Protein AF-A0A930R8P1-F1 (afdb_monomer_lite)

Radius of gyration: 18.79 Å; chains: 1; bounding box: 39×45×42 Å

Secondary structure (DSSP, 8-state):
----HHHHHHHHHHHHTT--PPPPTTS-HHHHHHHHHHHHHHHHHH-GGGGS---S-----HHHHHHHHHHHHTT--HHHHHHHHT--HHHHHHHHHHHHHHGGGGGS----------

pLDDT: mean 86.69, std 11.75, range [49.88, 97.12]

Foldseek 3Di:
DDDALVRLVVQLVCVVVVHHDDDDPPDDPVVVVVVNVVSNVQCVVPNSVSSHPPPDDPPDDLVNLVVLLVVVVVPDQLCVSQVVVVHDSVVNVQSNVLCVVPNSVSSDDDPPPDPPDD

Structure (mmCIF, N/CA/C/O backbone):
data_AF-A0A930R8P1-F1
#
_entry.id   AF-A0A930R8P1-F1
#
loop_
_atom_site.group_PDB
_atom_site.id
_atom_site.type_symbol
_atom_site.label_atom_id
_atom_site.label_alt_id
_atom_site.label_comp_id
_atom_site.label_asym_id
_atom_site.label_entity_id
_atom_site.label_seq_id
_atom_site.pdbx_PDB_ins_code
_atom_site.Cartn_x
_atom_site.Cartn_y
_atom_site.Cartn_z
_atom_site.occupancy
_atom_site.B_iso_or_equiv
_atom_site.auth_seq_id
_atom_site.auth_comp_id
_atom_site.auth_asym_id
_atom_site.auth_atom_id
_atom_site.pdbx_PDB_model_num
ATOM 1 N N . MET A 1 1 ? -10.650 14.581 5.912 1.00 64.50 1 MET A N 1
ATOM 2 C CA . MET A 1 1 ? -10.367 14.353 7.347 1.00 64.50 1 MET A CA 1
ATOM 3 C C . MET A 1 1 ? -9.206 13.375 7.529 1.00 64.50 1 MET A C 1
ATOM 5 O O . MET A 1 1 ? -9.202 12.336 6.869 1.00 64.50 1 MET A O 1
ATOM 9 N N . ARG A 1 2 ? -8.228 13.690 8.388 1.00 75.00 2 ARG A N 1
ATOM 10 C CA . ARG A 1 2 ? -7.190 12.745 8.842 1.00 75.00 2 ARG A CA 1
ATOM 11 C C . ARG A 1 2 ? -7.567 12.250 10.238 1.00 75.00 2 ARG A C 1
ATOM 13 O O . ARG A 1 2 ? -7.934 13.067 11.069 1.00 75.00 2 ARG A O 1
ATOM 20 N N . TYR A 1 3 ? -7.452 10.948 10.477 1.00 87.00 3 TYR A N 1
ATOM 21 C CA . TYR A 1 3 ? -7.773 10.331 11.766 1.00 87.00 3 TYR A CA 1
ATOM 22 C C . TYR A 1 3 ? -6.495 9.861 12.460 1.00 87.00 3 TYR A C 1
ATOM 24 O O . TYR A 1 3 ? -5.611 9.300 11.799 1.00 87.00 3 TYR A O 1
ATOM 32 N N . SER A 1 4 ? -6.392 10.113 13.766 1.00 87.69 4 SER A N 1
ATOM 33 C CA . SER A 1 4 ? -5.292 9.623 14.600 1.00 87.69 4 SER A CA 1
ATOM 34 C C . SER A 1 4 ? -5.339 8.098 14.722 1.00 87.69 4 SER A C 1
ATOM 36 O O . SER A 1 4 ? -6.370 7.480 14.463 1.00 87.69 4 SER A O 1
ATOM 38 N N . PHE A 1 5 ? -4.210 7.490 15.089 1.00 89.56 5 PHE A N 1
ATOM 39 C CA . PHE A 1 5 ? -4.136 6.053 15.365 1.00 89.56 5 PHE A CA 1
ATOM 40 C C . PHE A 1 5 ? -5.153 5.644 16.444 1.00 89.56 5 PHE A C 1
ATOM 42 O O . PHE A 1 5 ? -6.004 4.801 16.175 1.00 89.56 5 PHE A O 1
ATOM 49 N N . GLU A 1 6 ? -5.153 6.356 17.575 1.00 89.94 6 GLU A N 1
A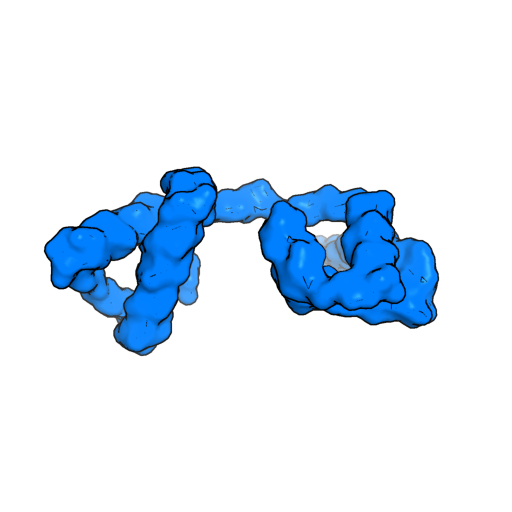TOM 50 C CA . GLU A 1 6 ? -6.106 6.175 18.680 1.00 89.94 6 GLU A CA 1
ATOM 51 C C . GLU A 1 6 ? -7.566 6.219 18.216 1.00 89.94 6 GLU A C 1
ATOM 53 O O . GLU A 1 6 ? -8.371 5.350 18.544 1.00 89.94 6 GLU A O 1
ATOM 58 N N . PHE A 1 7 ? -7.917 7.205 17.381 1.00 91.38 7 PHE A N 1
ATOM 59 C CA . PHE A 1 7 ? -9.282 7.333 16.881 1.00 91.38 7 PHE A CA 1
ATOM 60 C C . PHE A 1 7 ? -9.682 6.149 15.995 1.00 91.38 7 PHE A C 1
ATOM 62 O O . PHE A 1 7 ? -10.804 5.655 16.096 1.00 91.38 7 PHE A O 1
ATOM 69 N N . LYS A 1 8 ? -8.775 5.680 15.128 1.00 92.25 8 LYS A N 1
ATOM 70 C CA . LYS A 1 8 ? -9.039 4.512 14.280 1.00 92.25 8 LYS A CA 1
ATOM 71 C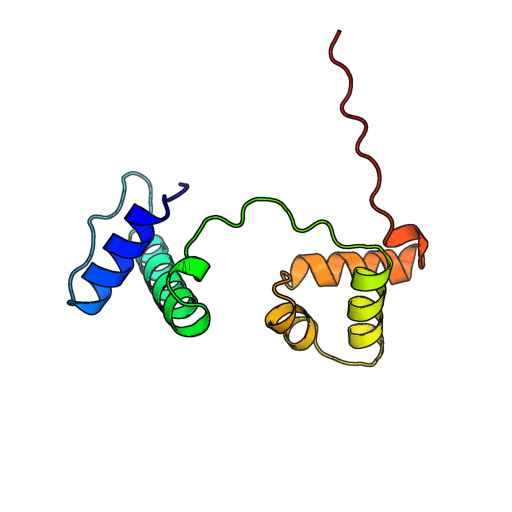 C . LYS A 1 8 ? -9.227 3.250 15.117 1.00 92.25 8 LYS A C 1
ATOM 73 O O . LYS A 1 8 ? -10.183 2.533 14.845 1.00 92.25 8 LYS A O 1
ATOM 78 N N . MET A 1 9 ? -8.375 3.010 16.122 1.00 92.50 9 MET A N 1
ATOM 79 C CA . MET A 1 9 ? -8.538 1.871 17.037 1.00 92.50 9 MET A CA 1
ATOM 80 C C . MET A 1 9 ? -9.893 1.922 17.735 1.00 92.50 9 MET A C 1
ATOM 82 O O . MET A 1 9 ? -10.665 0.976 17.620 1.00 92.50 9 MET A O 1
ATOM 86 N N . LYS A 1 10 ? -10.247 3.064 18.340 1.00 93.50 10 LYS A N 1
ATOM 87 C CA . LYS A 1 10 ? -11.550 3.245 18.995 1.00 93.50 10 LYS A CA 1
ATOM 88 C C . LYS A 1 10 ? -12.722 2.938 18.055 1.00 93.50 10 LYS A C 1
ATOM 90 O O . LYS A 1 10 ? -13.693 2.305 18.463 1.00 93.50 10 LYS A O 1
ATOM 95 N N . CYS A 1 11 ? -12.642 3.359 16.791 1.00 92.94 11 CYS A N 1
ATOM 96 C CA . CYS A 1 11 ? -13.675 3.053 15.799 1.00 92.94 11 CYS A CA 1
ATOM 97 C C . CYS A 1 11 ? -13.784 1.553 15.498 1.00 92.94 11 CYS A C 1
ATOM 99 O O . CYS A 1 11 ? -14.897 1.043 15.386 1.00 92.94 11 CYS A O 1
ATOM 101 N N . VAL A 1 12 ? -12.652 0.859 15.343 1.00 93.38 12 VAL A N 1
ATOM 102 C CA . VAL A 1 12 ? -12.631 -0.585 15.067 1.00 93.38 12 VAL A CA 1
ATOM 103 C C . VAL A 1 12 ? -13.133 -1.379 16.274 1.00 93.38 12 VAL A C 1
ATOM 105 O O . VAL A 1 12 ? -13.946 -2.286 16.108 1.00 93.38 12 VAL A O 1
ATOM 108 N N . GLU A 1 13 ? -12.726 -1.009 17.487 1.00 93.12 13 GLU A N 1
ATOM 109 C CA . GLU A 1 13 ? -13.203 -1.633 18.724 1.00 93.12 13 GLU A CA 1
ATOM 110 C C . GLU A 1 13 ? -14.717 -1.502 18.891 1.00 93.12 13 GLU A C 1
ATOM 112 O O . GLU A 1 13 ? -15.398 -2.490 19.170 1.00 93.12 13 GLU A O 1
ATOM 117 N N . LEU A 1 14 ? -15.262 -0.297 18.696 1.00 93.56 14 LEU A N 1
ATOM 118 C CA . LEU A 1 14 ? -16.702 -0.065 18.806 1.00 93.56 14 LEU A CA 1
ATOM 119 C C . LEU A 1 14 ? -17.473 -0.834 17.734 1.00 93.56 14 LEU A C 1
ATOM 121 O O . LEU A 1 14 ? -18.478 -1.470 18.060 1.00 93.56 14 LEU A O 1
ATOM 125 N N . TYR A 1 15 ? -16.958 -0.865 16.501 1.00 93.69 15 TYR A N 1
ATOM 126 C CA . TYR A 1 15 ? -17.530 -1.660 15.417 1.00 93.69 15 TYR A CA 1
ATOM 127 C C . TYR A 1 15 ? -17.601 -3.152 15.770 1.00 93.69 15 TYR A C 1
ATOM 129 O O . TYR A 1 15 ? -18.643 -3.775 15.576 1.00 93.69 15 TYR A O 1
ATOM 137 N N . ARG A 1 16 ? -16.540 -3.724 16.357 1.00 91.31 16 ARG A N 1
ATOM 138 C CA . ARG A 1 16 ? -16.526 -5.130 16.803 1.00 91.31 16 ARG A CA 1
ATOM 139 C C . ARG A 1 16 ? -17.508 -5.411 17.942 1.00 91.31 16 ARG A C 1
ATOM 141 O O . ARG A 1 16 ? -18.017 -6.521 18.033 1.00 91.31 16 ARG A O 1
ATOM 148 N N . LYS A 1 17 ? -17.808 -4.408 18.773 1.00 93.56 17 LYS A N 1
ATOM 149 C CA . LYS A 1 17 ? -18.856 -4.463 19.809 1.00 93.56 17 LYS A CA 1
ATOM 150 C C . LYS A 1 17 ? -20.276 -4.271 19.249 1.00 93.56 17 LYS A C 1
ATOM 152 O O . LYS A 1 17 ? -21.227 -4.250 20.020 1.00 93.56 17 LYS A O 1
ATOM 157 N N . GLY A 1 18 ? -20.433 -4.101 17.932 1.00 90.81 18 GLY A N 1
ATOM 158 C CA . GLY A 1 18 ? -21.726 -3.859 17.280 1.00 90.81 18 GLY A CA 1
ATOM 159 C C . GLY A 1 18 ? -22.221 -2.412 17.379 1.00 90.81 18 GLY A C 1
ATOM 160 O O . GLY A 1 18 ? -23.348 -2.116 16.992 1.00 90.81 18 GLY A O 1
ATOM 161 N N . THR A 1 19 ? -21.384 -1.498 17.870 1.00 90.88 19 THR A N 1
ATOM 162 C CA . THR A 1 19 ? -21.715 -0.077 18.054 1.00 90.88 19 THR A CA 1
ATOM 163 C C . THR A 1 19 ? -20.998 0.797 17.027 1.00 90.88 19 THR A C 1
ATOM 165 O O . THR A 1 19 ? -19.875 0.512 16.616 1.00 90.88 19 THR A O 1
ATOM 168 N N . TRP A 1 20 ? -21.628 1.891 16.598 1.00 87.38 20 TRP A N 1
ATOM 169 C CA . TRP A 1 20 ? -21.031 2.818 15.634 1.00 87.38 20 TRP A CA 1
ATOM 170 C C . TRP A 1 20 ? -20.640 4.125 16.311 1.00 87.38 20 TRP A C 1
ATOM 172 O O . TRP A 1 20 ? -21.415 4.685 17.079 1.00 87.38 20 TRP A O 1
ATOM 182 N N . VAL A 1 21 ? -19.448 4.629 15.988 1.00 88.19 21 VAL A N 1
ATOM 183 C CA . VAL A 1 21 ? -19.036 5.981 16.386 1.00 88.19 21 VAL A CA 1
ATOM 184 C C . VAL A 1 21 ? -19.888 7.002 15.642 1.00 88.19 21 VAL A C 1
ATOM 186 O O . VAL A 1 21 ? -20.211 6.806 14.464 1.00 88.19 21 VAL A O 1
ATOM 189 N N . GLU A 1 22 ? -20.208 8.103 16.317 1.00 86.19 22 GLU A N 1
ATOM 190 C CA . GLU A 1 22 ? -20.822 9.265 15.686 1.00 86.19 22 GLU A CA 1
ATOM 191 C C . GLU A 1 22 ? -20.030 9.693 14.451 1.00 86.19 22 GLU A C 1
ATOM 193 O O . GLU A 1 22 ? -18.794 9.685 14.413 1.00 86.19 22 GLU A O 1
ATOM 198 N N . THR A 1 23 ? -20.767 10.012 13.392 1.00 86.81 23 THR A N 1
ATOM 199 C CA . THR A 1 23 ? -20.145 10.408 12.134 1.00 86.81 23 THR A CA 1
ATOM 200 C C . THR A 1 23 ? -19.607 11.828 12.293 1.00 86.81 23 THR A C 1
ATOM 202 O O . THR A 1 23 ? -20.377 12.705 12.671 1.00 86.81 23 THR A O 1
ATOM 205 N N . PRO A 1 24 ? -18.315 12.079 12.008 1.00 85.00 24 PRO A N 1
ATOM 206 C CA . PRO A 1 24 ? -17.760 13.424 12.084 1.00 85.00 24 PRO A CA 1
ATOM 207 C C . PRO A 1 24 ? -18.517 14.396 11.176 1.00 85.00 24 PRO A C 1
ATOM 209 O O . PRO A 1 24 ? -18.905 14.024 10.064 1.00 85.00 24 PRO A O 1
ATOM 212 N N . GLU A 1 25 ? -18.654 15.646 11.619 1.00 79.62 25 GLU A N 1
ATOM 213 C CA . GLU A 1 25 ? -19.273 16.710 10.827 1.00 79.62 25 GLU A CA 1
ATOM 214 C C . GLU A 1 25 ? -18.622 16.822 9.441 1.00 79.62 25 GLU A C 1
ATOM 216 O O . GLU A 1 25 ? -17.403 16.684 9.281 1.00 79.62 25 GLU A O 1
ATOM 221 N N . ASN A 1 26 ? -19.446 17.075 8.422 1.00 82.38 26 ASN A N 1
ATOM 222 C CA . ASN A 1 26 ? -19.028 17.199 7.021 1.00 82.38 26 ASN A CA 1
ATOM 223 C C . ASN A 1 26 ? -18.462 15.909 6.386 1.00 82.38 26 ASN A C 1
ATOM 225 O O . ASN A 1 26 ? -17.719 15.967 5.402 1.00 82.38 26 ASN A O 1
ATOM 229 N N . VAL A 1 27 ? -18.803 14.725 6.910 1.00 85.81 27 VAL A N 1
ATOM 230 C CA . VAL A 1 27 ? -18.488 13.430 6.285 1.00 85.81 27 VAL A CA 1
ATOM 231 C C . VAL A 1 27 ? -19.764 12.614 6.096 1.00 85.81 27 VAL A C 1
ATOM 233 O O . VAL A 1 27 ? -20.551 12.451 7.019 1.00 85.81 27 VAL A O 1
ATOM 236 N N . MET A 1 28 ? -19.953 12.032 4.910 1.00 88.31 28 MET A N 1
ATOM 237 C CA . MET A 1 28 ? -21.054 11.092 4.688 1.00 88.31 28 MET A CA 1
ATOM 238 C C . MET A 1 28 ? -20.891 9.833 5.551 1.00 88.31 28 MET A C 1
ATOM 240 O O . MET A 1 28 ? -19.844 9.177 5.506 1.00 88.31 28 MET A O 1
ATOM 244 N N . GLN A 1 29 ? -21.953 9.453 6.266 1.00 88.94 29 GLN A N 1
ATOM 245 C CA . GLN A 1 29 ? -21.969 8.295 7.168 1.00 88.94 29 GLN A CA 1
ATOM 246 C C . GLN A 1 29 ? -21.538 7.000 6.471 1.00 88.94 29 GLN A C 1
ATOM 248 O O . GLN A 1 29 ? -20.696 6.270 6.989 1.00 88.94 29 GLN A O 1
ATOM 253 N N . GLU A 1 30 ? -22.051 6.728 5.271 1.00 89.56 30 GLU A N 1
ATOM 254 C CA . GLU A 1 30 ? -21.705 5.519 4.517 1.00 89.56 30 GLU A CA 1
ATOM 255 C C . GLU A 1 30 ? -20.201 5.447 4.205 1.00 89.56 30 GLU A C 1
ATOM 257 O O . GLU A 1 30 ? -19.540 4.434 4.446 1.00 89.56 30 GLU A O 1
ATOM 262 N N . SER A 1 31 ? -19.633 6.561 3.736 1.00 89.12 31 SER A N 1
ATOM 263 C CA . SER A 1 31 ? -18.203 6.675 3.445 1.00 89.12 31 SER A CA 1
ATOM 264 C C . SER A 1 31 ? -17.354 6.496 4.701 1.00 89.12 31 SER A C 1
ATOM 266 O O . SER A 1 31 ? -16.273 5.905 4.644 1.00 89.12 31 SER A O 1
ATOM 268 N N . PHE A 1 32 ? -17.829 6.996 5.843 1.00 91.75 32 PHE A N 1
ATOM 269 C CA . PHE A 1 32 ? -17.159 6.817 7.124 1.00 91.75 32 PHE A CA 1
ATOM 270 C C . PHE A 1 32 ? -17.197 5.353 7.580 1.00 91.75 32 PHE A C 1
ATOM 272 O O . PHE A 1 32 ? -16.145 4.788 7.877 1.00 91.75 32 PHE A O 1
ATOM 279 N N . ARG A 1 33 ? -18.356 4.690 7.515 1.00 91.75 33 ARG A N 1
ATOM 280 C CA . ARG A 1 33 ? -18.488 3.259 7.838 1.00 91.75 33 ARG A CA 1
ATOM 281 C C . ARG A 1 33 ? -17.598 2.386 6.955 1.00 91.75 33 ARG A C 1
ATOM 283 O O . ARG A 1 33 ? -16.895 1.519 7.467 1.00 91.75 33 ARG A O 1
ATOM 290 N N . ARG A 1 34 ? -17.516 2.672 5.649 1.00 92.50 34 ARG A N 1
ATOM 291 C CA . ARG A 1 34 ? -16.599 1.973 4.729 1.00 92.50 34 ARG A CA 1
ATOM 292 C C . ARG A 1 34 ? -15.128 2.094 5.150 1.00 92.50 34 ARG A C 1
ATOM 294 O O . ARG A 1 34 ? -14.370 1.138 4.994 1.00 92.50 34 ARG A O 1
ATOM 301 N N . LYS A 1 35 ? -14.714 3.236 5.715 1.00 91.38 35 LYS A N 1
ATOM 302 C CA . LYS A 1 35 ? -13.354 3.407 6.260 1.00 91.38 35 LYS A CA 1
ATOM 303 C C . LYS A 1 35 ? -13.117 2.547 7.492 1.00 91.38 35 LYS A C 1
ATOM 305 O O . LYS A 1 35 ? -12.054 1.942 7.574 1.00 91.38 35 LYS A O 1
ATOM 310 N N . ILE A 1 36 ? -14.091 2.469 8.396 1.00 92.75 36 ILE A N 1
ATOM 311 C CA . ILE A 1 36 ? -14.007 1.633 9.601 1.00 92.75 36 ILE A CA 1
ATOM 312 C C . ILE A 1 36 ? -13.852 0.159 9.213 1.00 92.75 36 ILE A C 1
ATOM 314 O O . ILE A 1 36 ? -12.946 -0.505 9.707 1.00 92.75 36 ILE A O 1
ATOM 318 N N . LEU A 1 37 ? -14.642 -0.320 8.246 1.00 93.25 37 LEU A N 1
ATOM 319 C CA . LEU A 1 37 ? -14.508 -1.679 7.707 1.00 93.25 37 LEU A CA 1
ATOM 320 C C . LEU A 1 37 ? -13.114 -1.938 7.123 1.00 93.25 37 LEU A C 1
ATOM 322 O O . LEU A 1 37 ? -12.547 -3.014 7.297 1.00 93.25 37 LEU A O 1
ATOM 326 N N . ASN A 1 38 ? -12.548 -0.956 6.420 1.00 92.25 38 ASN A N 1
ATOM 327 C CA . ASN A 1 38 ? -11.205 -1.085 5.868 1.00 92.25 38 ASN A CA 1
ATOM 328 C C . ASN A 1 38 ? -10.130 -1.099 6.967 1.00 92.25 38 ASN A C 1
ATOM 330 O O . ASN A 1 38 ? -9.167 -1.851 6.866 1.00 92.25 38 ASN A O 1
ATOM 334 N N . TRP A 1 39 ? -10.292 -0.301 8.024 1.00 94.00 39 TRP A N 1
ATOM 335 C CA . TRP A 1 39 ? -9.401 -0.334 9.185 1.00 94.00 39 TRP A CA 1
ATOM 336 C C . TRP A 1 39 ? -9.463 -1.677 9.911 1.00 94.00 39 TRP A C 1
ATOM 338 O O . TRP A 1 39 ? -8.407 -2.235 10.179 1.00 94.00 39 TRP A O 1
ATOM 348 N N . ASP A 1 40 ? -10.650 -2.252 10.123 1.00 94.12 40 ASP A N 1
ATOM 349 C CA . ASP A 1 40 ? -10.779 -3.592 10.715 1.00 94.12 40 ASP A CA 1
ATOM 350 C C . ASP A 1 40 ? -10.045 -4.657 9.884 1.00 94.12 40 ASP A C 1
ATOM 352 O O . ASP A 1 40 ? -9.316 -5.480 10.434 1.00 94.12 40 ASP A O 1
ATOM 356 N N . LYS A 1 41 ? -10.161 -4.605 8.549 1.00 93.44 41 LYS A N 1
ATOM 357 C CA . LYS A 1 41 ? -9.413 -5.499 7.647 1.00 93.44 41 LYS A CA 1
ATOM 358 C C . LYS A 1 41 ? -7.902 -5.312 7.767 1.00 93.44 41 LYS A C 1
ATOM 360 O O . LYS A 1 41 ? -7.174 -6.293 7.867 1.00 93.44 41 LYS A O 1
ATOM 365 N N . ILE A 1 42 ? -7.430 -4.066 7.756 1.00 88.75 42 ILE A N 1
ATOM 366 C CA . ILE A 1 42 ? -6.001 -3.748 7.875 1.00 88.75 42 ILE A CA 1
ATOM 367 C C . ILE A 1 42 ? -5.451 -4.250 9.211 1.00 88.75 42 ILE A C 1
ATOM 369 O O . ILE A 1 42 ? -4.389 -4.866 9.232 1.00 88.75 42 ILE A O 1
ATOM 373 N N . GLU A 1 43 ? -6.170 -4.014 10.306 1.00 91.50 43 GLU A N 1
ATOM 374 C CA . GLU A 1 43 ? -5.766 -4.454 11.639 1.00 91.50 43 GLU A CA 1
ATOM 375 C C . GLU A 1 43 ? -5.732 -5.984 11.744 1.00 91.50 43 GLU A C 1
ATOM 377 O O . GLU A 1 43 ? -4.787 -6.533 12.298 1.00 91.50 43 GLU A O 1
ATOM 382 N N . LYS A 1 44 ? -6.702 -6.692 11.150 1.00 89.31 44 LYS A N 1
ATOM 383 C CA . LYS A 1 44 ? -6.701 -8.165 11.100 1.00 89.31 44 LYS A CA 1
ATOM 384 C C . LYS A 1 44 ? -5.491 -8.744 10.366 1.00 89.31 44 LYS A C 1
ATOM 386 O O . LYS A 1 44 ? -5.018 -9.810 10.737 1.00 89.31 44 LYS A O 1
ATOM 391 N N . ILE A 1 45 ? -5.000 -8.063 9.330 1.00 86.81 45 ILE A N 1
ATOM 392 C CA . ILE A 1 45 ? -3.886 -8.548 8.499 1.00 86.81 45 ILE A CA 1
ATOM 393 C C . ILE A 1 45 ? -2.529 -8.149 9.092 1.00 86.81 45 ILE A C 1
ATOM 395 O O . ILE A 1 45 ? -1.595 -8.945 9.106 1.00 86.81 45 ILE A O 1
ATOM 399 N N . HIS A 1 46 ? -2.399 -6.907 9.556 1.00 83.00 46 HIS A N 1
ATOM 400 C CA . HIS A 1 46 ? -1.113 -6.303 9.925 1.00 83.00 46 HIS A CA 1
ATOM 401 C C . HIS A 1 46 ? -0.982 -6.001 11.427 1.00 83.00 46 HIS A C 1
ATOM 403 O O . HIS A 1 46 ? 0.010 -5.406 11.857 1.00 83.00 46 HIS A O 1
ATOM 409 N N . GLY A 1 47 ? -1.981 -6.378 12.226 1.00 88.25 47 GLY A N 1
ATOM 410 C CA . GLY A 1 47 ? -2.099 -6.002 13.630 1.00 88.25 47 GLY A CA 1
ATOM 411 C C . GLY A 1 47 ? -2.393 -4.507 13.829 1.00 88.25 47 GLY A C 1
ATOM 412 O O . GLY A 1 47 ? -2.525 -3.749 12.859 1.00 88.25 47 GLY A O 1
ATOM 413 N N . PRO A 1 48 ? -2.426 -4.037 15.091 1.00 85.56 48 PRO A N 1
ATOM 414 C CA . PRO A 1 48 ? -2.649 -2.627 15.428 1.00 85.56 48 PRO A CA 1
ATOM 415 C C . PRO A 1 48 ? -1.693 -1.678 14.696 1.00 85.56 48 PRO A C 1
ATOM 417 O O . PRO A 1 48 ? -2.111 -0.642 14.185 1.00 85.56 48 PRO A O 1
ATOM 420 N N . LYS A 1 49 ? -0.428 -2.079 14.515 1.00 83.12 49 LYS A N 1
ATOM 421 C CA . LYS A 1 49 ? 0.579 -1.302 13.771 1.00 83.12 49 LYS A CA 1
ATOM 422 C C . LYS A 1 49 ? 0.152 -0.959 12.337 1.00 83.12 49 LYS A C 1
ATOM 424 O O . LYS A 1 49 ? 0.583 0.061 11.809 1.00 83.12 49 LYS A O 1
ATOM 429 N N . GLY A 1 50 ? -0.728 -1.745 11.713 1.00 80.75 50 GLY A N 1
ATOM 430 C CA . GLY A 1 50 ? -1.293 -1.437 10.396 1.00 80.75 50 GLY A CA 1
ATOM 431 C C . GLY A 1 50 ? -2.161 -0.171 10.365 1.00 80.75 50 GLY A C 1
ATOM 432 O O . GLY A 1 50 ? -2.287 0.470 9.320 1.00 80.75 50 GLY A O 1
ATOM 433 N N . LEU A 1 51 ? -2.742 0.227 11.502 1.00 86.88 51 LEU A N 1
ATOM 434 C CA . LEU A 1 51 ? -3.542 1.450 11.624 1.00 86.88 51 LEU A CA 1
ATOM 435 C C . LEU A 1 51 ? -2.691 2.699 11.852 1.00 86.88 51 LEU A C 1
ATOM 437 O O . LEU A 1 51 ? -3.183 3.827 11.649 1.00 86.88 51 LEU A O 1
ATOM 441 N N . GLU A 1 52 ? -1.434 2.512 12.264 1.00 83.44 52 GLU A N 1
ATOM 442 C CA . GLU A 1 52 ? -0.506 3.609 12.457 1.00 83.44 52 GLU A CA 1
ATOM 443 C C . GLU A 1 52 ? -0.339 4.402 11.166 1.00 83.44 52 GLU A C 1
ATOM 445 O O . GLU A 1 52 ? -0.503 3.948 10.029 1.00 83.44 52 GLU A O 1
ATOM 450 N N . ARG A 1 53 ? -0.014 5.675 11.351 1.00 71.06 53 ARG A N 1
ATOM 451 C CA . ARG A 1 53 ? 0.379 6.502 10.227 1.00 71.06 53 ARG A CA 1
ATOM 452 C C . ARG A 1 53 ? 1.654 5.912 9.632 1.00 71.06 53 ARG A C 1
ATOM 454 O O . ARG A 1 53 ? 2.666 5.854 10.320 1.00 71.06 53 ARG A O 1
ATOM 461 N N . VAL A 1 54 ? 1.637 5.627 8.332 1.00 67.38 54 VAL A N 1
ATOM 462 C CA . VAL A 1 54 ? 2.861 5.372 7.565 1.00 67.38 54 VAL A CA 1
ATOM 463 C C . VAL A 1 54 ? 3.746 6.624 7.659 1.00 67.38 54 VAL A C 1
ATOM 465 O O . VAL A 1 54 ? 3.505 7.649 7.009 1.00 67.38 54 VAL A O 1
ATOM 468 N N . LYS A 1 55 ? 4.717 6.595 8.579 1.00 56.12 55 LYS A N 1
ATOM 469 C CA . LYS A 1 55 ? 5.670 7.680 8.818 1.00 56.12 55 LYS A CA 1
ATOM 470 C C . LYS A 1 55 ? 6.736 7.597 7.722 1.00 56.12 55 LYS A C 1
ATOM 472 O O . LYS A 1 55 ? 7.653 6.795 7.812 1.00 56.12 55 LYS A O 1
ATOM 477 N N . LYS A 1 56 ? 6.596 8.487 6.731 1.00 55.59 56 LYS A N 1
ATOM 478 C CA . LYS A 1 56 ? 7.392 8.683 5.497 1.00 55.59 56 LYS A CA 1
ATOM 479 C C . LYS A 1 56 ? 6.865 7.922 4.281 1.00 55.59 56 LYS A C 1
ATOM 481 O O . LYS A 1 56 ? 6.487 6.761 4.355 1.00 55.59 56 LYS A O 1
ATOM 486 N N . GLN A 1 57 ? 6.887 8.606 3.133 1.00 58.72 57 GLN A N 1
ATOM 487 C CA . GLN A 1 57 ? 6.904 7.912 1.849 1.00 58.72 57 GLN A CA 1
ATOM 488 C C . GLN A 1 57 ? 8.121 6.989 1.885 1.00 58.72 57 GLN A C 1
ATOM 490 O O . GLN A 1 57 ? 9.235 7.472 2.096 1.00 58.72 57 GLN A O 1
ATOM 495 N N . ARG A 1 58 ? 7.906 5.677 1.757 1.00 69.00 58 ARG A N 1
ATOM 496 C CA . ARG A 1 58 ? 9.010 4.734 1.587 1.00 69.00 58 ARG A CA 1
ATOM 497 C C . ARG A 1 58 ? 9.829 5.216 0.390 1.00 69.00 58 ARG A C 1
ATOM 499 O O . ARG A 1 58 ? 9.289 5.400 -0.702 1.00 69.00 58 ARG A O 1
ATOM 506 N N . ASN A 1 59 ? 11.107 5.501 0.623 1.00 76.81 59 ASN A N 1
ATOM 507 C CA . ASN A 1 59 ? 12.021 5.864 -0.447 1.00 76.81 59 ASN A CA 1
ATOM 508 C C . ASN A 1 59 ? 12.397 4.576 -1.167 1.00 76.81 59 ASN A C 1
ATOM 510 O O . ASN A 1 59 ? 13.272 3.854 -0.711 1.00 76.81 59 ASN A O 1
ATOM 514 N N . TRP A 1 60 ? 11.702 4.296 -2.263 1.00 86.69 60 TRP A N 1
ATOM 515 C CA . TRP A 1 60 ? 12.025 3.171 -3.126 1.00 86.69 60 TRP A CA 1
ATOM 516 C C . TRP A 1 60 ? 13.317 3.450 -3.883 1.00 86.69 60 TRP A C 1
ATOM 518 O O . TRP A 1 60 ? 13.426 4.494 -4.551 1.00 86.69 60 TRP A O 1
ATOM 528 N N . THR A 1 61 ? 14.270 2.526 -3.789 1.00 89.88 61 THR A N 1
ATOM 529 C CA . THR A 1 61 ? 15.478 2.573 -4.615 1.00 89.88 61 THR A CA 1
ATOM 530 C C . THR A 1 61 ? 15.119 2.334 -6.081 1.00 89.88 61 THR A C 1
ATOM 532 O O . THR A 1 61 ? 14.008 1.909 -6.414 1.00 89.88 61 THR A O 1
ATOM 535 N N . VAL A 1 62 ? 16.023 2.675 -6.998 1.00 91.56 62 VAL A N 1
ATOM 536 C CA . VAL A 1 62 ? 15.754 2.481 -8.432 1.00 91.56 62 VAL A CA 1
ATOM 537 C C . VAL A 1 62 ? 15.685 0.984 -8.749 1.00 91.56 62 VAL A C 1
ATOM 539 O O . VAL A 1 62 ? 14.861 0.557 -9.553 1.00 91.56 62 VAL A O 1
ATOM 542 N N . GLU A 1 63 ? 16.479 0.197 -8.035 1.00 92.06 63 GLU A N 1
ATOM 543 C CA . GLU A 1 63 ? 16.615 -1.251 -8.126 1.00 92.06 63 GLU A CA 1
ATOM 544 C C . GLU A 1 63 ? 15.360 -1.970 -7.603 1.00 92.06 63 GLU A C 1
ATOM 546 O O . GLU A 1 63 ? 14.842 -2.878 -8.260 1.00 92.06 63 GLU A O 1
ATOM 551 N N . GLU A 1 64 ? 14.798 -1.516 -6.473 1.00 92.69 64 GLU A N 1
ATOM 552 C CA . GLU A 1 64 ? 13.514 -2.020 -5.967 1.00 92.69 64 GLU A CA 1
ATOM 553 C C . GLU A 1 64 ? 12.401 -1.766 -6.993 1.00 92.69 64 GLU A C 1
ATOM 555 O O . GLU A 1 64 ? 11.668 -2.681 -7.369 1.00 92.69 64 GLU A O 1
ATOM 560 N N . LYS A 1 65 ? 12.302 -0.532 -7.510 1.00 94.50 65 LYS A N 1
ATOM 561 C CA . LYS A 1 65 ? 11.306 -0.192 -8.539 1.00 94.50 65 LYS A CA 1
ATOM 562 C C . LYS A 1 65 ? 11.463 -1.053 -9.781 1.00 94.50 65 LYS A C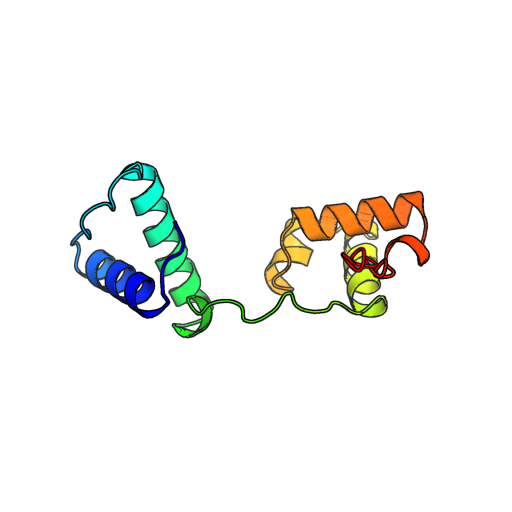 1
ATOM 564 O O . LYS A 1 65 ? 10.458 -1.504 -10.326 1.00 94.50 65 LYS A O 1
ATOM 569 N N . LEU A 1 66 ? 12.702 -1.264 -10.227 1.00 96.06 66 LEU A N 1
ATOM 570 C CA . LEU A 1 66 ? 12.992 -2.071 -11.403 1.00 96.06 66 LEU A CA 1
ATOM 571 C C . LEU A 1 66 ? 12.500 -3.506 -11.203 1.00 96.06 66 LEU A C 1
ATOM 573 O O . LEU A 1 66 ? 11.812 -4.024 -12.074 1.00 96.06 66 LEU A O 1
ATOM 577 N N . THR A 1 67 ? 12.760 -4.103 -10.040 1.00 96.44 67 THR A N 1
ATOM 578 C CA . THR A 1 67 ? 12.287 -5.455 -9.704 1.00 96.44 67 THR A CA 1
ATOM 579 C C . THR A 1 67 ? 10.770 -5.583 -9.854 1.00 96.44 67 THR A C 1
ATOM 581 O O . THR A 1 67 ? 10.289 -6.513 -10.502 1.00 96.44 67 THR A O 1
ATOM 584 N N . PHE A 1 68 ? 9.996 -4.638 -9.312 1.00 96.50 68 PHE A N 1
ATOM 585 C CA . PHE A 1 68 ? 8.534 -4.684 -9.433 1.00 96.50 68 PHE A CA 1
ATOM 586 C C . PHE A 1 68 ? 8.057 -4.465 -10.867 1.00 96.50 68 PHE A C 1
ATOM 588 O O . PHE A 1 68 ? 7.130 -5.133 -11.319 1.00 96.50 68 PHE A O 1
ATOM 595 N N . VAL A 1 69 ? 8.693 -3.547 -11.595 1.00 96.69 69 VAL A N 1
ATOM 596 C CA . VAL A 1 69 ? 8.360 -3.288 -12.998 1.00 96.69 69 VAL A CA 1
ATOM 597 C C . VAL A 1 69 ? 8.616 -4.526 -13.852 1.00 96.69 69 VAL A C 1
ATOM 599 O O . VAL A 1 69 ? 7.740 -4.903 -14.623 1.00 96.69 69 VAL A O 1
ATOM 602 N N . LEU A 1 70 ? 9.758 -5.194 -13.684 1.00 97.00 70 LEU A N 1
ATOM 603 C CA . LEU A 1 70 ? 10.097 -6.413 -14.422 1.00 97.00 70 LEU A CA 1
ATOM 604 C C . LEU A 1 70 ? 9.103 -7.546 -14.153 1.00 97.00 70 LEU A C 1
ATOM 606 O O . LEU A 1 70 ? 8.703 -8.232 -15.085 1.00 97.00 70 LEU A O 1
ATOM 610 N N . GLN A 1 71 ? 8.632 -7.704 -12.914 1.00 97.00 71 GLN A N 1
ATOM 611 C CA . GLN A 1 71 ? 7.590 -8.688 -12.605 1.00 97.00 71 GLN A CA 1
ATOM 612 C C . GLN A 1 71 ? 6.291 -8.435 -13.381 1.00 97.00 71 GLN A C 1
ATOM 614 O O . GLN A 1 71 ? 5.685 -9.380 -13.879 1.00 97.00 71 GLN A O 1
ATOM 619 N N . VAL A 1 72 ? 5.886 -7.169 -13.514 1.00 97.12 72 VAL A N 1
ATOM 620 C CA . VAL A 1 72 ? 4.701 -6.792 -14.301 1.00 97.12 72 VAL A CA 1
ATOM 621 C C . VAL A 1 72 ? 4.951 -6.973 -15.800 1.00 97.12 72 VAL A C 1
ATOM 623 O O . VAL A 1 72 ? 4.065 -7.419 -16.522 1.00 97.12 72 VAL A O 1
ATOM 626 N N . LEU A 1 73 ? 6.157 -6.665 -16.288 1.00 95.50 73 LEU A N 1
ATOM 627 C CA . LEU A 1 73 ? 6.528 -6.897 -17.690 1.00 95.50 73 LEU A CA 1
ATOM 628 C C . LEU A 1 73 ? 6.581 -8.390 -18.044 1.00 95.50 73 LEU A C 1
ATOM 630 O O . LEU A 1 73 ? 6.253 -8.743 -19.170 1.00 95.50 73 LEU A O 1
ATOM 634 N N . ASN A 1 74 ? 6.896 -9.251 -17.075 1.00 96.50 74 ASN A N 1
ATOM 635 C CA . ASN A 1 74 ? 6.835 -10.710 -17.200 1.00 96.50 74 ASN A CA 1
ATOM 636 C C . ASN A 1 74 ? 5.405 -11.277 -17.090 1.00 96.50 74 ASN A C 1
ATOM 638 O O . ASN A 1 74 ? 5.236 -12.488 -16.985 1.00 96.50 74 ASN A O 1
ATOM 642 N N . GLY A 1 75 ? 4.375 -10.423 -17.090 1.00 94.81 75 GLY A N 1
ATOM 643 C CA . GLY A 1 75 ? 2.974 -10.838 -17.189 1.00 94.81 75 GLY A CA 1
ATOM 644 C C . GLY A 1 75 ? 2.207 -10.921 -15.870 1.00 94.81 75 GLY A C 1
ATOM 645 O O . GLY A 1 75 ? 1.025 -11.252 -15.901 1.00 94.81 75 GLY A O 1
ATOM 646 N N . LYS A 1 76 ? 2.813 -10.593 -14.718 1.00 96.44 76 LYS A N 1
ATOM 647 C CA . LYS A 1 76 ? 2.060 -10.527 -13.452 1.00 96.44 76 LYS A CA 1
ATOM 648 C C . LYS A 1 76 ? 1.110 -9.335 -13.424 1.00 96.44 76 LYS A C 1
ATOM 650 O O . LYS A 1 76 ? 1.443 -8.246 -13.907 1.00 96.44 76 LYS A O 1
ATOM 655 N N . ALA A 1 77 ? -0.041 -9.498 -12.776 1.00 96.12 77 ALA A N 1
ATOM 656 C CA . ALA A 1 77 ? -0.965 -8.389 -12.597 1.00 96.12 77 ALA A CA 1
ATOM 657 C C . ALA A 1 77 ? -0.387 -7.333 -11.637 1.00 96.12 77 ALA A C 1
ATOM 659 O O . ALA A 1 77 ? 0.334 -7.632 -10.682 1.00 96.12 77 ALA A O 1
ATOM 660 N N . LEU A 1 78 ? -0.749 -6.062 -11.849 1.00 95.12 78 LEU A N 1
ATOM 661 C CA . LEU A 1 78 ? -0.297 -4.963 -10.987 1.00 95.12 78 LEU A CA 1
ATOM 662 C C . LEU A 1 78 ? -0.693 -5.175 -9.520 1.00 95.12 78 LEU A C 1
ATOM 664 O O . LEU A 1 78 ? 0.090 -4.863 -8.630 1.00 95.12 78 LEU A O 1
ATOM 668 N N . SER A 1 79 ? -1.898 -5.688 -9.264 1.00 92.19 79 SER A N 1
ATOM 669 C CA . SER A 1 79 ? -2.399 -5.985 -7.917 1.00 92.19 79 SER A CA 1
ATOM 670 C C . SER A 1 79 ? -1.575 -7.064 -7.217 1.00 92.19 79 SER A C 1
ATOM 672 O O . SER A 1 79 ? -1.240 -6.892 -6.047 1.00 92.19 79 SER A O 1
ATOM 674 N N . GLU A 1 80 ? -1.201 -8.123 -7.937 1.00 93.06 80 GLU A N 1
ATOM 675 C CA . GLU A 1 80 ? -0.414 -9.248 -7.415 1.00 93.06 80 GLU A CA 1
ATOM 676 C C . GLU A 1 80 ? 0.989 -8.826 -6.979 1.00 93.06 80 GLU A C 1
ATOM 678 O O . GLU A 1 80 ? 1.516 -9.350 -6.004 1.00 93.06 80 GLU A O 1
ATOM 683 N N . VAL A 1 81 ? 1.593 -7.858 -7.673 1.00 95.31 81 VAL A N 1
ATOM 684 C CA . VAL A 1 81 ? 2.915 -7.324 -7.313 1.00 95.31 81 VAL A CA 1
ATOM 685 C C . VAL A 1 81 ? 2.798 -6.230 -6.249 1.00 95.31 81 VAL A C 1
ATOM 687 O O . VAL A 1 81 ? 3.602 -6.167 -5.319 1.00 95.31 81 VAL A O 1
ATOM 690 N N . ALA A 1 82 ? 1.797 -5.354 -6.364 1.00 91.25 82 ALA A N 1
ATOM 691 C CA . ALA A 1 82 ? 1.668 -4.182 -5.507 1.00 91.25 82 ALA A CA 1
ATOM 692 C C . ALA A 1 82 ? 1.238 -4.534 -4.074 1.00 91.25 82 ALA A C 1
ATOM 694 O O . ALA A 1 82 ? 1.786 -3.975 -3.124 1.00 91.25 82 ALA A O 1
ATOM 695 N N . PHE A 1 83 ? 0.297 -5.471 -3.911 1.00 86.06 83 PHE A N 1
ATOM 696 C CA . PHE A 1 83 ? -0.247 -5.854 -2.608 1.00 86.06 83 PHE A CA 1
ATOM 697 C C . PHE A 1 83 ? 0.815 -6.388 -1.624 1.00 86.06 83 PHE A C 1
ATOM 699 O O . PHE A 1 83 ? 0.964 -5.782 -0.561 1.00 86.06 83 PHE A O 1
ATOM 706 N N . PRO A 1 84 ? 1.616 -7.428 -1.950 1.00 87.62 84 PRO A N 1
ATOM 707 C CA . PRO A 1 84 ? 2.633 -7.947 -1.027 1.00 87.62 84 PRO A CA 1
ATOM 708 C C . PRO A 1 84 ? 3.770 -6.950 -0.776 1.00 87.62 84 PRO A C 1
ATOM 710 O O . PRO A 1 84 ? 4.372 -6.947 0.295 1.00 87.62 84 PRO A O 1
ATOM 713 N N . ALA A 1 85 ? 4.053 -6.067 -1.736 1.00 84.44 85 ALA A N 1
ATOM 714 C CA . ALA A 1 85 ? 5.073 -5.034 -1.591 1.00 84.44 85 ALA A CA 1
ATOM 715 C C . ALA A 1 85 ? 4.599 -3.816 -0.769 1.00 84.44 85 ALA A C 1
ATOM 717 O O . ALA A 1 85 ? 5.401 -2.925 -0.474 1.00 84.44 85 ALA A O 1
ATOM 718 N N . GLY A 1 86 ? 3.309 -3.736 -0.416 1.00 84.56 86 GLY A N 1
ATOM 719 C CA . GLY A 1 86 ? 2.728 -2.559 0.236 1.00 84.56 86 GLY A CA 1
ATOM 720 C C . GLY A 1 86 ? 2.754 -1.308 -0.654 1.00 84.56 86 GLY A C 1
ATOM 721 O O . GLY A 1 86 ? 2.843 -0.183 -0.158 1.00 84.56 86 GLY A O 1
ATOM 722 N N . ILE A 1 87 ? 2.727 -1.495 -1.975 1.00 89.19 87 ILE A N 1
ATOM 723 C CA . ILE A 1 87 ? 2.715 -0.433 -2.984 1.00 89.19 87 ILE A CA 1
ATOM 724 C C . ILE A 1 87 ? 1.266 -0.198 -3.413 1.00 89.19 87 ILE A C 1
ATOM 726 O O . ILE A 1 87 ? 0.465 -1.124 -3.496 1.00 89.19 87 ILE A O 1
ATOM 730 N N . SER A 1 88 ? 0.898 1.045 -3.725 1.00 90.19 88 SER A N 1
ATOM 731 C CA . SER A 1 88 ? -0.392 1.281 -4.371 1.00 90.19 88 SER A CA 1
ATOM 732 C C . SER A 1 88 ? -0.332 0.874 -5.845 1.00 90.19 88 SER A C 1
ATOM 734 O O . SER A 1 88 ? 0.610 1.215 -6.560 1.00 90.19 88 SER A O 1
ATOM 736 N N . VAL A 1 89 ? -1.376 0.202 -6.331 1.00 92.44 89 VAL A N 1
ATOM 737 C CA . VAL A 1 89 ? -1.492 -0.241 -7.734 1.00 92.44 89 VAL A CA 1
ATOM 738 C C . VAL A 1 89 ? -1.205 0.903 -8.721 1.00 92.44 89 VAL A C 1
ATOM 740 O O . VAL A 1 89 ? -0.4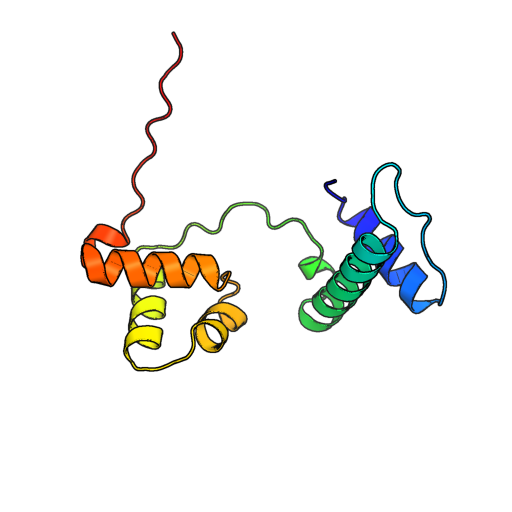52 0.730 -9.677 1.00 92.44 89 VAL A O 1
ATOM 743 N N . GLY A 1 90 ? -1.719 2.108 -8.445 1.00 94.00 90 GLY A N 1
ATOM 744 C CA . GLY A 1 90 ? -1.470 3.291 -9.276 1.00 94.00 90 GLY A CA 1
ATOM 745 C C . GLY A 1 90 ? -0.014 3.779 -9.269 1.00 94.00 90 GLY A C 1
ATOM 746 O O . GLY A 1 90 ? 0.480 4.247 -10.295 1.00 94.00 90 GLY A O 1
ATOM 747 N N . LEU A 1 91 ? 0.705 3.647 -8.147 1.00 93.12 91 LEU A N 1
ATOM 748 C CA . LEU A 1 91 ? 2.124 4.010 -8.075 1.00 93.12 91 LEU A CA 1
ATOM 749 C C . LEU A 1 91 ? 2.976 3.052 -8.910 1.00 93.12 91 LEU A C 1
ATOM 751 O O . LEU A 1 91 ? 3.810 3.512 -9.692 1.00 93.12 91 LEU A O 1
ATOM 755 N N . LEU A 1 92 ? 2.723 1.745 -8.790 1.00 96.12 92 LEU A N 1
ATOM 756 C CA . LEU A 1 92 ? 3.405 0.737 -9.599 1.00 96.12 92 LEU A CA 1
ATOM 757 C C . LEU A 1 92 ? 3.108 0.931 -11.092 1.00 96.12 92 LEU A C 1
ATOM 759 O O . LEU A 1 92 ? 4.034 0.943 -11.901 1.00 96.12 92 LEU A O 1
ATOM 763 N N . GLY A 1 93 ? 1.848 1.191 -11.455 1.00 96.50 93 GLY A N 1
ATOM 764 C CA . GLY A 1 93 ? 1.465 1.502 -12.835 1.00 96.50 93 GLY A CA 1
ATOM 765 C C . GLY A 1 93 ? 2.216 2.714 -13.400 1.00 96.50 93 GLY A C 1
ATOM 766 O O . GLY A 1 93 ? 2.715 2.673 -14.524 1.00 96.50 93 GLY A O 1
ATOM 767 N N . SER A 1 94 ? 2.392 3.770 -12.596 1.00 95.38 94 SER A N 1
ATOM 768 C CA . SER A 1 94 ? 3.185 4.943 -12.987 1.00 95.38 94 SER A CA 1
ATOM 769 C C . SER A 1 94 ? 4.656 4.601 -13.246 1.00 95.38 94 SER A C 1
ATOM 771 O O . SER A 1 94 ? 5.254 5.151 -14.172 1.00 95.38 94 SER A O 1
ATOM 773 N N . TRP A 1 95 ? 5.256 3.702 -12.462 1.00 96.06 95 TRP A N 1
ATOM 774 C CA . TRP A 1 95 ? 6.628 3.244 -12.701 1.00 96.06 95 TRP A CA 1
ATOM 775 C C . TRP A 1 95 ? 6.747 2.401 -13.965 1.00 96.06 95 TRP A C 1
ATOM 777 O O . TRP A 1 95 ? 7.655 2.652 -14.752 1.00 96.06 95 TRP A O 1
ATOM 787 N N . VAL A 1 96 ? 5.814 1.473 -14.196 1.00 96.81 96 VAL A N 1
ATOM 788 C CA . VAL A 1 96 ? 5.780 0.652 -15.417 1.00 96.81 96 VAL A CA 1
ATOM 789 C C . VAL A 1 96 ? 5.679 1.543 -16.653 1.00 96.81 96 VAL A C 1
ATOM 791 O O . VAL A 1 96 ? 6.461 1.387 -17.587 1.00 96.81 96 VAL A O 1
ATOM 794 N N . HIS A 1 97 ? 4.777 2.528 -16.643 1.00 96.88 97 HIS A N 1
ATOM 795 C CA . HIS A 1 97 ? 4.652 3.484 -17.741 1.00 96.88 97 HIS A CA 1
ATOM 796 C C . HIS A 1 97 ? 5.951 4.276 -17.957 1.00 96.88 97 HIS A C 1
ATOM 798 O O . HIS A 1 97 ? 6.472 4.314 -19.065 1.00 96.88 97 HIS A O 1
ATOM 804 N N . LYS A 1 98 ? 6.535 4.851 -16.897 1.00 95.69 98 LYS A N 1
ATOM 805 C CA . LYS A 1 98 ? 7.795 5.609 -17.003 1.00 95.69 98 LYS A CA 1
ATOM 806 C C . LYS A 1 98 ? 8.961 4.765 -17.500 1.00 95.69 98 LYS A C 1
ATOM 808 O O . LYS A 1 98 ? 9.805 5.295 -18.216 1.00 95.69 98 LYS A O 1
ATOM 813 N N . TYR A 1 99 ? 9.019 3.494 -17.119 1.00 96.50 99 TYR A N 1
ATOM 814 C CA . TYR A 1 99 ? 10.029 2.572 -17.616 1.00 96.50 99 TYR A CA 1
ATOM 815 C C . TYR A 1 99 ? 9.840 2.286 -19.107 1.00 96.50 99 TYR A C 1
ATOM 817 O O . TYR A 1 99 ? 10.804 2.355 -19.857 1.00 96.50 99 TYR A O 1
ATOM 825 N N . LYS A 1 100 ? 8.604 2.050 -19.564 1.00 94.50 100 LYS A N 1
ATOM 826 C CA . LYS A 1 100 ? 8.314 1.871 -20.996 1.00 94.50 100 LYS A CA 1
ATOM 827 C C . LYS A 1 100 ? 8.659 3.117 -21.823 1.00 94.50 100 LYS A C 1
ATOM 829 O O . LYS A 1 100 ? 9.150 2.980 -22.933 1.00 94.50 100 LYS A O 1
ATOM 834 N N . THR A 1 101 ? 8.443 4.314 -21.277 1.00 96.12 101 THR A N 1
ATOM 835 C CA . THR A 1 101 ? 8.682 5.580 -21.994 1.00 96.12 101 THR A CA 1
ATOM 836 C C . THR A 1 101 ? 10.143 6.043 -21.952 1.00 96.12 101 THR A C 1
ATOM 838 O O . THR A 1 101 ? 10.645 6.580 -22.932 1.00 96.12 101 THR A O 1
ATOM 841 N N . TYR A 1 102 ? 10.834 5.882 -20.818 1.00 94.50 102 TYR A N 1
ATOM 842 C CA . TYR A 1 102 ? 12.159 6.481 -20.575 1.00 94.50 102 TYR A CA 1
ATOM 843 C C . TYR A 1 102 ? 13.231 5.465 -20.144 1.00 94.50 102 TYR A C 1
ATOM 845 O O . TYR A 1 102 ? 14.317 5.855 -19.700 1.00 94.50 102 TYR A O 1
ATOM 853 N N . GLY A 1 103 ? 12.927 4.168 -20.199 1.00 93.50 103 GLY A N 1
ATOM 854 C CA . GLY A 1 103 ? 13.796 3.097 -19.718 1.00 93.50 103 GLY A CA 1
ATOM 855 C C . GLY A 1 103 ? 14.131 3.222 -18.229 1.00 93.50 103 GLY A C 1
ATOM 856 O O . GLY A 1 103 ? 13.391 3.800 -17.427 1.00 93.50 103 GLY A O 1
ATOM 857 N N . TYR A 1 104 ? 15.314 2.729 -17.856 1.00 92.50 104 TYR A N 1
ATOM 858 C CA . TYR A 1 104 ? 15.834 2.792 -16.485 1.00 92.50 104 TYR A CA 1
ATOM 859 C C . TYR A 1 104 ? 15.854 4.219 -15.903 1.00 92.50 104 TYR A C 1
ATOM 861 O O . TYR A 1 104 ? 15.583 4.432 -14.719 1.00 92.50 104 TYR A O 1
ATOM 869 N N . ASN A 1 105 ? 16.100 5.232 -16.741 1.00 91.25 105 ASN A N 1
ATOM 870 C CA . ASN A 1 105 ? 16.121 6.632 -16.312 1.00 91.25 105 ASN A CA 1
ATOM 871 C C . ASN A 1 105 ? 14.750 7.131 -15.825 1.00 91.25 105 ASN A C 1
ATOM 873 O O . ASN A 1 105 ? 14.699 8.017 -14.971 1.00 91.25 105 ASN A O 1
ATOM 877 N N . GLY A 1 106 ? 13.649 6.530 -16.289 1.00 90.75 106 GLY A N 1
ATOM 878 C CA . GLY A 1 106 ? 12.290 6.837 -15.834 1.00 90.75 106 GLY A CA 1
ATOM 879 C C . GLY A 1 106 ? 12.010 6.462 -14.374 1.00 90.75 106 GLY A C 1
ATOM 880 O O . GLY A 1 106 ? 11.088 7.009 -13.763 1.00 90.75 106 GLY A O 1
ATOM 881 N N . LEU A 1 107 ? 12.814 5.565 -13.793 1.00 92.06 107 LEU A N 1
ATOM 882 C CA . LEU A 1 107 ? 12.666 5.089 -12.413 1.00 92.06 107 LEU A CA 1
ATOM 883 C C . LEU A 1 107 ? 13.446 5.932 -11.393 1.00 92.06 107 LEU A C 1
ATOM 885 O O . LEU A 1 107 ? 13.140 5.899 -10.191 1.00 92.06 107 LEU A O 1
ATOM 889 N N . LYS A 1 108 ? 14.409 6.737 -11.859 1.00 88.44 108 LYS A N 1
ATOM 890 C CA . LYS A 1 108 ? 15.189 7.650 -11.016 1.00 88.44 108 LYS A CA 1
ATOM 891 C C . LYS A 1 108 ? 14.278 8.709 -10.390 1.00 88.44 108 LYS A C 1
ATOM 893 O O . LYS A 1 108 ? 13.423 9.309 -11.043 1.00 88.44 108 LYS A O 1
ATOM 898 N N . ASN A 1 109 ? 14.467 8.964 -9.097 1.00 74.12 109 ASN A N 1
ATOM 899 C CA . ASN A 1 109 ? 13.750 10.033 -8.407 1.00 74.12 109 ASN A CA 1
ATOM 900 C C . ASN A 1 109 ? 14.212 11.385 -8.970 1.00 74.12 109 ASN A C 1
ATOM 902 O O . ASN A 1 109 ? 15.347 11.797 -8.734 1.00 74.12 109 ASN A O 1
ATOM 906 N N . LYS A 1 110 ? 13.345 12.104 -9.696 1.00 67.94 110 LYS A N 1
ATOM 907 C CA . LYS A 1 110 ? 13.626 13.504 -10.040 1.00 67.94 110 LYS A CA 1
ATOM 908 C C . LYS A 1 110 ? 13.684 14.295 -8.732 1.00 67.94 110 LYS A C 1
ATOM 910 O O . LYS A 1 110 ? 12.673 14.400 -8.036 1.00 67.94 110 LYS A O 1
ATOM 915 N N . LYS A 1 111 ? 14.854 14.847 -8.385 1.00 57.66 111 LYS A N 1
ATOM 916 C CA . LYS A 1 111 ? 14.974 15.824 -7.295 1.00 57.66 111 LYS A CA 1
ATOM 917 C C . LYS A 1 111 ? 14.049 16.993 -7.640 1.00 57.66 111 LYS A C 1
ATOM 919 O O . LYS A 1 111 ? 14.370 17.799 -8.508 1.00 57.66 111 LYS A O 1
ATOM 924 N N . ARG A 1 112 ? 12.888 17.082 -6.984 1.00 55.00 112 ARG A N 1
ATOM 925 C CA . ARG A 1 112 ? 12.089 18.309 -6.984 1.00 55.00 112 ARG A CA 1
ATOM 926 C C . ARG A 1 112 ? 12.941 19.369 -6.293 1.00 55.00 112 ARG A C 1
ATOM 928 O O . ARG A 1 112 ? 13.015 19.382 -5.067 1.00 55.00 112 ARG A O 1
ATOM 935 N N . ARG A 1 113 ? 13.617 20.223 -7.065 1.00 49.88 113 ARG A N 1
ATOM 936 C CA . ARG A 1 113 ? 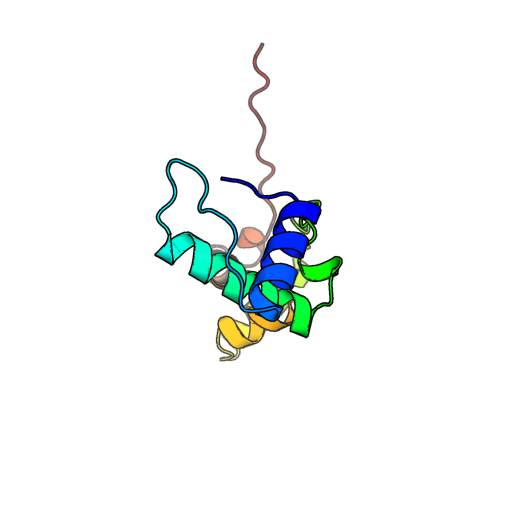14.134 21.487 -6.538 1.00 49.88 113 ARG A CA 1
ATOM 937 C C . ARG A 1 113 ? 12.905 22.251 -6.047 1.00 49.88 113 ARG A C 1
ATOM 939 O O . ARG A 1 113 ? 12.066 22.635 -6.855 1.00 49.88 113 ARG A O 1
ATOM 946 N N . ARG A 1 114 ? 12.731 22.368 -4.727 1.00 57.03 114 ARG A N 1
ATOM 947 C CA . ARG A 1 114 ? 11.817 23.376 -4.183 1.00 57.03 114 ARG A CA 1
ATOM 948 C C . ARG A 1 114 ? 12.384 24.725 -4.632 1.00 57.03 114 ARG A C 1
ATOM 950 O O . ARG A 1 114 ? 13.583 24.919 -4.418 1.00 57.03 114 ARG A O 1
ATOM 957 N N . PRO A 1 115 ? 11.608 25.608 -5.281 1.00 53.94 115 PRO A N 1
ATOM 958 C CA . PRO A 1 115 ? 12.064 26.975 -5.456 1.00 53.94 115 PRO A CA 1
ATOM 959 C C . PRO A 1 115 ? 12.355 27.524 -4.059 1.00 53.94 115 PRO A C 1
ATOM 961 O O . PRO A 1 115 ? 11.521 27.418 -3.158 1.00 53.94 115 PRO A O 1
ATOM 964 N N . LEU A 1 116 ? 13.585 27.992 -3.860 1.00 57.06 116 LEU A N 1
ATOM 965 C CA . LEU A 1 116 ? 13.945 28.759 -2.681 1.00 57.06 116 LEU A CA 1
ATOM 966 C C . LEU A 1 116 ? 13.177 30.076 -2.829 1.00 57.06 116 LEU A C 1
ATOM 968 O O . LEU A 1 116 ? 13.535 30.896 -3.672 1.00 57.06 116 LEU A O 1
ATOM 972 N N . SER A 1 117 ? 12.067 30.227 -2.112 1.00 63.31 117 SER A N 1
ATOM 973 C CA . SER A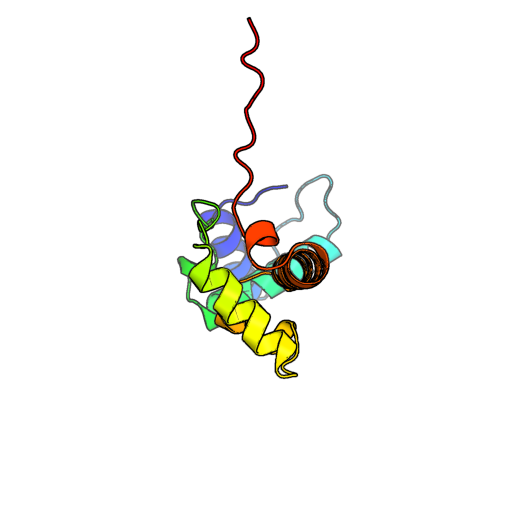 1 117 ? 11.428 31.532 -1.968 1.00 63.31 117 SER A CA 1
ATOM 974 C C . SER A 1 117 ? 12.437 32.442 -1.265 1.00 63.31 117 SER A C 1
ATOM 976 O O . SER A 1 117 ? 12.855 32.124 -0.151 1.00 63.31 117 SER A O 1
ATOM 978 N N . LYS A 1 118 ? 12.900 33.477 -1.971 1.00 54.56 118 LYS A N 1
ATOM 979 C CA . LYS A 1 118 ? 13.643 34.604 -1.400 1.00 54.56 118 LYS A CA 1
ATOM 980 C C . LYS A 1 118 ? 12.659 35.598 -0.804 1.00 54.56 118 LYS A C 1
ATOM 982 O O . LYS A 1 118 ? 11.551 35.704 -1.377 1.00 54.56 118 LYS A O 1
#

Sequence (118 aa):
MRYSFEFKMKCVELYRKGTWVETPENVMQESFRRKILNWDKIEKIHGPKGLERVKKQRNWTVEEKLTFVLQVLNGKALSEVAFPAGISVGLLGSWVHKYKTYGYNGLKNKKRRRPLSK